Protein AF-A0A7K4EVJ8-F1 (afdb_monomer_lite)

Secondary structure (DSSP, 8-state):
------HHHHHHHHHHHHHHH-SPPPHHHHHHHHT---HHHHHHHHHHH-

Radius of gyration: 9.71 Å; chains: 1; bounding box: 20×20×23 Å

pLDDT: mean 88.04, std 8.68, range [55.66, 94.31]

Structure (mmCIF, N/CA/C/O backbone):
data_AF-A0A7K4EVJ8-F1
#
_entry.id   AF-A0A7K4EVJ8-F1
#
loop_
_atom_site.group_PDB
_atom_site.id
_atom_site.type_symbol
_atom_site.label_atom_id
_atom_site.label_alt_id
_atom_site.label_comp_id
_atom_site.label_asym_id
_atom_site.label_entity_id
_atom_site.label_seq_id
_atom_site.pdbx_PDB_ins_code
_atom_site.Cartn_x
_atom_site.Cartn_y
_atom_site.Cartn_z
_atom_site.occupancy
_atom_site.B_iso_or_equiv
_atom_site.auth_seq_id
_atom_site.auth_comp_id
_atom_site.auth_asym_id
_atom_site.auth_atom_id
_atom_site.pdbx_PDB_model_num
ATOM 1 N N . MET A 1 1 ? 8.653 -9.813 7.093 1.00 55.66 1 MET A N 1
ATOM 2 C CA . MET A 1 1 ? 9.261 -8.576 6.556 1.00 55.66 1 MET A CA 1
ATOM 3 C C . MET A 1 1 ? 9.458 -7.652 7.740 1.00 55.66 1 MET A C 1
ATOM 5 O O . MET A 1 1 ? 8.586 -7.643 8.595 1.00 55.66 1 MET A O 1
ATOM 9 N N . ALA A 1 2 ? 10.604 -6.983 7.863 1.00 62.09 2 ALA A N 1
ATOM 10 C CA . ALA A 1 2 ? 10.780 -5.985 8.917 1.00 62.09 2 ALA A CA 1
ATOM 11 C C . ALA A 1 2 ? 9.792 -4.830 8.688 1.00 62.09 2 ALA A C 1
ATOM 13 O O . ALA A 1 2 ? 9.501 -4.500 7.537 1.00 62.09 2 ALA A O 1
ATOM 14 N N . LYS A 1 3 ? 9.267 -4.258 9.774 1.00 69.62 3 LYS A N 1
ATOM 15 C CA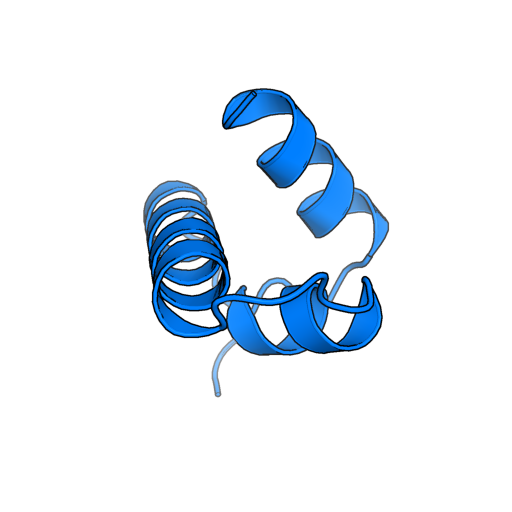 . LYS A 1 3 ? 8.410 -3.070 9.743 1.00 69.62 3 LYS A CA 1
ATOM 16 C C . LYS A 1 3 ? 9.105 -1.969 8.942 1.00 69.62 3 LYS A C 1
ATOM 18 O O . LYS A 1 3 ? 10.247 -1.623 9.241 1.00 69.62 3 LYS A O 1
ATOM 23 N N . ILE A 1 4 ? 8.420 -1.428 7.940 1.00 75.38 4 ILE A N 1
ATOM 24 C CA . ILE A 1 4 ? 8.967 -0.342 7.126 1.00 75.38 4 ILE A CA 1
ATOM 25 C C . ILE A 1 4 ? 8.767 0.963 7.882 1.00 75.38 4 ILE A C 1
ATOM 27 O O . ILE A 1 4 ? 7.640 1.384 8.159 1.00 75.38 4 ILE A O 1
ATOM 31 N N . GLU A 1 5 ? 9.881 1.582 8.258 1.00 77.50 5 GLU A N 1
ATOM 32 C CA . GLU A 1 5 ? 9.875 2.882 8.931 1.00 77.50 5 GLU A CA 1
ATOM 33 C C . GLU A 1 5 ? 10.068 4.042 7.950 1.00 77.50 5 GLU A C 1
ATOM 35 O O . GLU A 1 5 ? 9.600 5.144 8.236 1.00 77.50 5 GLU A O 1
ATOM 40 N N . ASP A 1 6 ? 10.655 3.779 6.775 1.00 87.88 6 ASP A N 1
ATOM 41 C CA . ASP A 1 6 ? 10.780 4.758 5.697 1.00 87.88 6 ASP A CA 1
ATOM 42 C C . ASP A 1 6 ? 9.428 4.974 5.001 1.00 87.88 6 ASP A C 1
ATOM 44 O O . ASP A 1 6 ? 8.890 4.103 4.311 1.00 87.88 6 ASP A O 1
ATOM 48 N N . LEU A 1 7 ? 8.870 6.166 5.199 1.00 87.56 7 LEU A N 1
ATOM 49 C CA . LEU A 1 7 ? 7.589 6.552 4.619 1.00 87.56 7 LEU A CA 1
ATOM 50 C C . LEU A 1 7 ? 7.646 6.623 3.091 1.00 87.56 7 LEU A C 1
ATOM 52 O O . LEU A 1 7 ? 6.660 6.276 2.451 1.00 87.56 7 LEU A O 1
ATOM 56 N N . ASN A 1 8 ? 8.781 7.004 2.502 1.00 90.62 8 ASN A N 1
ATOM 57 C CA . ASN A 1 8 ? 8.922 7.090 1.049 1.00 90.62 8 ASN A CA 1
ATOM 58 C C . ASN A 1 8 ? 8.898 5.698 0.418 1.00 90.62 8 ASN A C 1
ATOM 60 O O . ASN A 1 8 ? 8.261 5.491 -0.615 1.00 90.62 8 ASN A O 1
ATOM 64 N N . GLU A 1 9 ? 9.546 4.724 1.061 1.00 92.00 9 GLU A N 1
ATOM 65 C CA . GLU A 1 9 ? 9.503 3.333 0.613 1.00 92.00 9 GLU A CA 1
ATOM 66 C C . GLU A 1 9 ? 8.080 2.7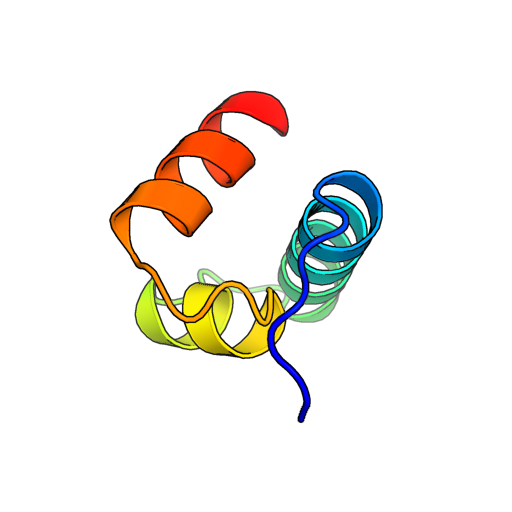66 0.710 1.00 92.00 9 GLU A C 1
ATOM 68 O O . GLU A 1 9 ? 7.601 2.113 -0.221 1.00 92.00 9 GLU A O 1
ATOM 73 N N . ALA A 1 10 ? 7.384 3.037 1.817 1.00 92.25 10 ALA A N 1
ATOM 74 C CA . ALA A 1 10 ? 5.999 2.616 1.991 1.00 92.25 10 ALA A CA 1
ATOM 75 C C . ALA A 1 10 ? 5.084 3.218 0.909 1.00 92.25 10 ALA A C 1
ATOM 77 O O . ALA A 1 10 ? 4.288 2.488 0.317 1.00 92.25 10 ALA A O 1
ATOM 78 N N . THR A 1 11 ? 5.236 4.510 0.604 1.00 92.69 11 THR A N 1
ATOM 79 C CA . THR A 1 11 ? 4.509 5.203 -0.471 1.00 92.69 11 THR A CA 1
ATOM 80 C C . THR A 1 11 ? 4.782 4.567 -1.832 1.00 92.69 11 THR A C 1
ATOM 82 O O . THR A 1 11 ? 3.839 4.148 -2.499 1.00 92.69 11 THR A O 1
ATOM 85 N N . ALA A 1 12 ? 6.050 4.381 -2.208 1.00 93.44 12 ALA A N 1
ATOM 86 C CA . ALA A 1 12 ? 6.415 3.785 -3.494 1.00 93.44 12 ALA A CA 1
ATOM 87 C C . ALA A 1 12 ? 5.854 2.360 -3.664 1.00 93.44 12 ALA A C 1
ATOM 89 O O . ALA A 1 12 ? 5.430 1.967 -4.752 1.00 93.44 12 ALA A O 1
ATOM 90 N N . ARG A 1 13 ? 5.802 1.571 -2.582 1.00 93.31 13 ARG A N 1
ATOM 91 C CA . ARG A 1 13 ? 5.188 0.233 -2.587 1.00 93.31 13 ARG A CA 1
ATOM 92 C C . ARG A 1 13 ? 3.673 0.285 -2.759 1.00 93.31 13 ARG A C 1
ATOM 94 O O . ARG A 1 13 ? 3.125 -0.558 -3.470 1.00 93.31 13 ARG A O 1
ATOM 101 N N . ILE A 1 14 ? 3.002 1.244 -2.118 1.00 93.31 14 ILE A N 1
ATOM 102 C CA . ILE A 1 14 ? 1.561 1.468 -2.295 1.00 93.31 14 ILE A CA 1
ATOM 103 C C . ILE A 1 14 ? 1.274 1.832 -3.753 1.00 93.31 14 ILE A C 1
ATOM 105 O O . ILE A 1 14 ? 0.418 1.202 -4.370 1.00 93.31 14 ILE A O 1
ATOM 109 N N . GLU A 1 15 ? 2.015 2.781 -4.325 1.00 92.88 15 GLU A N 1
ATOM 110 C CA . GLU A 1 15 ? 1.866 3.184 -5.726 1.00 92.88 15 GLU A CA 1
ATOM 111 C C . GLU A 1 15 ? 2.089 2.002 -6.670 1.00 92.88 15 GLU A C 1
ATOM 113 O O . GLU A 1 15 ? 1.229 1.702 -7.497 1.00 92.88 15 GLU A O 1
ATOM 118 N N . ALA A 1 16 ? 3.188 1.264 -6.501 1.00 93.94 16 ALA A N 1
ATOM 119 C CA . ALA A 1 16 ? 3.475 0.083 -7.307 1.00 93.94 16 ALA A CA 1
ATOM 120 C C . ALA A 1 16 ? 2.346 -0.958 -7.227 1.00 93.94 16 ALA A C 1
ATOM 122 O O . ALA A 1 16 ? 1.962 -1.530 -8.250 1.00 93.94 16 ALA A O 1
ATOM 123 N N . ALA A 1 17 ? 1.779 -1.185 -6.037 1.00 93.62 17 ALA A N 1
ATOM 124 C CA . ALA A 1 17 ? 0.661 -2.103 -5.849 1.00 93.62 17 ALA A CA 1
ATOM 125 C C . ALA A 1 17 ? -0.620 -1.611 -6.540 1.00 93.62 17 ALA A C 1
ATOM 127 O O . ALA A 1 17 ? -1.286 -2.404 -7.204 1.00 93.62 17 ALA A O 1
ATOM 128 N N . LEU A 1 18 ? -0.947 -0.321 -6.430 1.00 92.44 18 LEU A N 1
ATOM 129 C CA . LEU A 1 18 ? -2.121 0.280 -7.069 1.0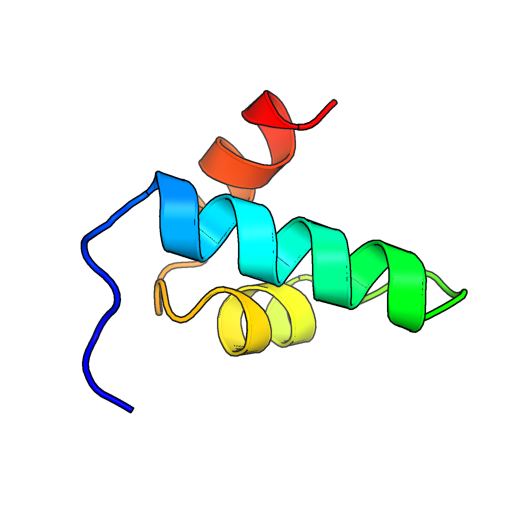0 92.44 18 LEU A CA 1
ATOM 130 C C . LEU A 1 18 ? -2.013 0.247 -8.598 1.00 92.44 18 LEU A C 1
ATOM 132 O O . LEU A 1 18 ? -2.942 -0.214 -9.263 1.00 92.44 18 LEU A O 1
ATOM 136 N N . TYR A 1 19 ? -0.869 0.661 -9.148 1.00 92.06 19 TYR A N 1
ATOM 137 C CA . TYR A 1 19 ? -0.614 0.627 -10.589 1.00 92.06 19 TYR A CA 1
ATOM 138 C C . TYR A 1 19 ? -0.634 -0.801 -11.142 1.00 92.06 19 TYR A C 1
ATOM 140 O O . TYR A 1 19 ? -1.192 -1.038 -12.211 1.00 92.06 19 TYR A O 1
ATOM 148 N N . SER A 1 20 ? -0.074 -1.765 -10.406 1.00 93.25 20 SER A N 1
ATOM 149 C CA . SER A 1 20 ? -0.010 -3.163 -10.856 1.00 93.25 20 SER A CA 1
ATOM 150 C C . SER A 1 20 ? -1.338 -3.905 -10.720 1.00 93.25 20 SER A C 1
ATOM 152 O O . SER A 1 20 ? -1.587 -4.857 -11.456 1.00 93.25 20 SER A O 1
ATOM 154 N N . ALA A 1 21 ? -2.193 -3.516 -9.771 1.00 94.19 21 ALA A N 1
ATOM 155 C CA . ALA A 1 21 ? -3.431 -4.239 -9.503 1.00 94.19 21 ALA A CA 1
ATOM 156 C C . ALA A 1 21 ? -4.440 -4.139 -10.653 1.00 94.19 21 ALA A C 1
ATOM 158 O O . ALA A 1 21 ? -5.194 -5.089 -10.872 1.00 94.19 21 ALA A O 1
ATOM 159 N N . GLY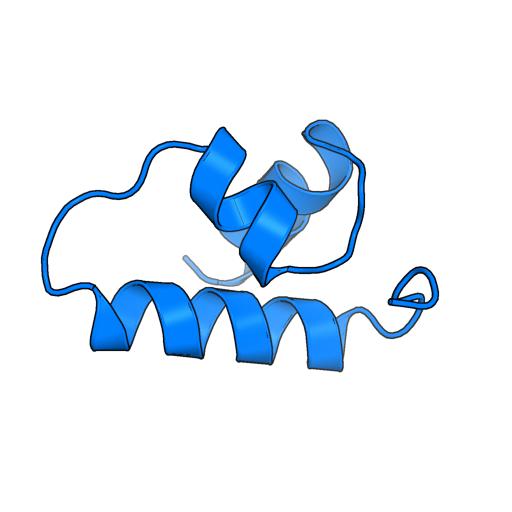 A 1 22 ? -4.503 -2.995 -11.347 1.00 90.88 22 GLY A N 1
ATOM 160 C CA . GLY A 1 22 ? -5.472 -2.754 -12.428 1.00 90.88 22 GLY A CA 1
ATOM 161 C C . GLY A 1 22 ? -6.942 -2.882 -11.996 1.00 90.88 22 GLY A C 1
ATOM 162 O O . GLY A 1 22 ? -7.833 -2.992 -12.834 1.00 90.88 22 GLY A O 1
ATOM 163 N N . ARG A 1 23 ? -7.200 -2.914 -10.684 1.00 92.56 23 ARG A N 1
ATOM 164 C CA . ARG A 1 23 ? -8.512 -3.063 -10.051 1.00 92.56 23 ARG A CA 1
ATOM 165 C C . ARG A 1 23 ? -8.492 -2.407 -8.669 1.00 92.56 23 ARG A C 1
ATOM 167 O O . ARG A 1 23 ? -7.416 -2.301 -8.077 1.00 92.56 23 ARG A O 1
ATOM 174 N N . PRO A 1 24 ? -9.654 -2.039 -8.107 1.00 93.56 24 PRO A N 1
ATOM 175 C CA . PRO A 1 24 ? -9.728 -1.574 -6.727 1.00 93.56 24 PRO A CA 1
ATOM 176 C C . PRO A 1 24 ? -9.157 -2.610 -5.747 1.00 93.56 24 PRO A C 1
ATOM 178 O O . PRO A 1 24 ? -9.513 -3.791 -5.805 1.00 93.56 24 PRO A O 1
ATOM 181 N N . LEU A 1 25 ? -8.280 -2.165 -4.846 1.00 92.94 25 LEU A N 1
ATOM 182 C CA . LEU A 1 25 ? -7.717 -2.982 -3.770 1.00 92.94 25 LEU A CA 1
ATOM 183 C C . LEU A 1 25 ? -8.461 -2.734 -2.460 1.00 92.94 25 LEU A C 1
ATOM 185 O O . LEU A 1 25 ? -8.913 -1.621 -2.184 1.00 92.94 25 LEU A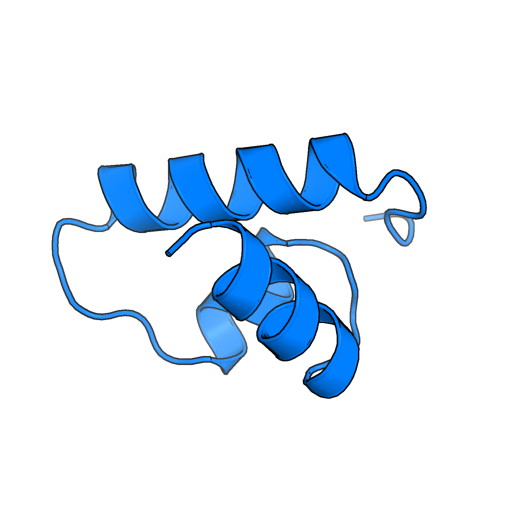 O 1
ATOM 189 N N . ARG A 1 26 ? -8.558 -3.771 -1.622 1.00 94.31 26 ARG A N 1
ATOM 190 C CA . ARG A 1 26 ? -9.028 -3.597 -0.247 1.00 94.31 26 ARG A CA 1
ATOM 191 C C . ARG A 1 26 ? -7.936 -2.935 0.573 1.00 94.31 26 ARG A C 1
ATOM 193 O O . ARG A 1 26 ? -6.750 -3.148 0.336 1.00 94.31 26 ARG A O 1
ATOM 200 N N . ILE A 1 27 ? -8.336 -2.193 1.600 1.00 91.19 27 ILE A N 1
ATOM 201 C CA . ILE A 1 27 ? -7.374 -1.546 2.497 1.00 91.19 27 ILE A CA 1
ATOM 202 C C . ILE A 1 27 ? -6.420 -2.558 3.149 1.00 91.19 27 ILE A C 1
ATOM 204 O O . ILE A 1 27 ? -5.253 -2.249 3.341 1.00 91.19 27 ILE A O 1
ATOM 208 N N . GLU A 1 28 ? -6.879 -3.779 3.432 1.00 92.06 28 GLU A N 1
ATOM 209 C CA . GLU A 1 28 ? -6.053 -4.865 3.981 1.00 92.06 28 GLU A CA 1
ATOM 210 C C . GLU A 1 28 ? -4.896 -5.251 3.047 1.00 92.06 28 GLU A C 1
ATOM 212 O O . GLU A 1 28 ? -3.762 -5.428 3.497 1.00 92.06 28 GLU A O 1
ATOM 217 N N . ASP A 1 29 ? -5.171 -5.332 1.741 1.00 93.38 29 ASP A N 1
ATOM 218 C CA . ASP A 1 29 ? -4.168 -5.648 0.724 1.00 93.38 29 ASP A CA 1
ATOM 219 C C . ASP A 1 29 ? -3.122 -4.530 0.634 1.00 93.38 29 ASP A C 1
ATOM 221 O O . ASP A 1 29 ? -1.925 -4.803 0.529 1.00 93.38 29 ASP A O 1
ATOM 225 N N . ILE A 1 30 ? -3.562 -3.272 0.749 1.00 92.81 30 ILE A N 1
ATOM 226 C CA . ILE A 1 30 ? -2.682 -2.096 0.727 1.00 92.81 30 ILE A CA 1
ATOM 227 C C . ILE A 1 30 ? -1.831 -2.031 1.999 1.00 92.81 30 ILE A C 1
ATOM 229 O O . ILE A 1 30 ? -0.629 -1.793 1.916 1.00 92.81 30 ILE A O 1
ATOM 233 N N . VAL A 1 31 ? -2.404 -2.312 3.174 1.00 92.62 31 VAL A N 1
ATOM 234 C CA . VAL A 1 31 ? -1.649 -2.401 4.437 1.00 92.62 31 VAL A CA 1
ATOM 235 C C . VAL A 1 31 ? -0.539 -3.442 4.303 1.00 92.62 31 VAL A C 1
ATOM 237 O O . VAL A 1 31 ? 0.610 -3.162 4.651 1.00 92.62 31 VAL A O 1
ATOM 240 N N . ARG A 1 32 ? -0.847 -4.609 3.724 1.00 91.38 32 ARG A N 1
ATOM 241 C CA . ARG A 1 32 ? 0.140 -5.669 3.493 1.00 91.38 32 ARG A CA 1
ATOM 242 C C . ARG A 1 32 ? 1.213 -5.263 2.483 1.00 91.38 32 ARG A C 1
ATOM 244 O O . ARG A 1 32 ? 2.383 -5.558 2.707 1.00 91.38 32 ARG A O 1
ATOM 251 N N . ALA A 1 33 ? 0.835 -4.591 1.398 1.00 91.31 33 ALA A N 1
ATOM 252 C CA . ALA A 1 33 ? 1.772 -4.118 0.379 1.00 91.31 33 ALA A CA 1
ATOM 253 C C . ALA A 1 33 ? 2.693 -2.999 0.899 1.00 91.31 33 ALA A C 1
ATOM 255 O O . ALA A 1 33 ? 3.890 -3.003 0.615 1.00 91.31 33 ALA A O 1
ATOM 256 N N . SER A 1 34 ? 2.150 -2.081 1.705 1.00 89.81 34 SER A N 1
ATOM 257 C CA . SER A 1 34 ? 2.871 -0.932 2.266 1.00 89.81 34 SER A CA 1
ATOM 258 C C . SER A 1 34 ? 3.931 -1.315 3.302 1.00 89.81 34 SER A C 1
ATOM 260 O O . SER A 1 34 ? 4.866 -0.556 3.521 1.00 89.81 34 SER A O 1
ATOM 262 N N . GLY A 1 35 ? 3.779 -2.462 3.978 1.00 89.56 35 GLY A N 1
ATOM 263 C CA . GLY A 1 35 ? 4.667 -2.881 5.070 1.00 89.56 35 GLY A CA 1
ATOM 264 C C . GLY A 1 35 ? 4.582 -2.015 6.337 1.00 89.56 35 GLY A C 1
ATOM 265 O O . GLY A 1 35 ? 5.431 -2.145 7.218 1.00 89.56 35 GLY A O 1
ATOM 266 N N . THR A 1 36 ? 3.574 -1.139 6.445 1.00 83.69 36 THR A N 1
ATOM 267 C CA . THR A 1 36 ? 3.402 -0.227 7.591 1.00 83.69 36 THR A CA 1
ATOM 268 C C . THR A 1 36 ? 2.715 -0.873 8.795 1.00 83.69 36 THR A C 1
ATOM 270 O O . THR A 1 36 ? 2.703 -0.272 9.869 1.00 83.69 36 THR A O 1
ATOM 273 N N . GLU A 1 37 ? 2.118 -2.061 8.615 1.00 83.19 37 GLU A N 1
ATOM 274 C CA . GLU A 1 37 ? 1.391 -2.861 9.625 1.00 83.19 37 GLU A CA 1
ATOM 275 C C . GLU A 1 37 ? 0.272 -2.106 10.381 1.00 83.19 37 GLU A C 1
ATOM 277 O O . GLU A 1 37 ? -0.358 -2.645 11.288 1.00 83.19 37 GLU A O 1
ATOM 282 N N . SER A 1 38 ? -0.026 -0.867 9.981 1.00 87.50 38 SER A N 1
ATOM 283 C CA . SER A 1 38 ? -0.991 0.026 10.611 1.00 87.50 38 SER A CA 1
ATOM 284 C C . SER A 1 38 ? -1.940 0.580 9.562 1.00 87.50 38 SER A C 1
ATOM 286 O O . SER A 1 38 ? -1.541 1.285 8.630 1.00 87.50 38 SER A O 1
ATOM 288 N N . ARG A 1 39 ? -3.231 0.295 9.752 1.00 90.25 39 ARG A N 1
ATOM 289 C CA . ARG A 1 39 ? -4.302 0.775 8.873 1.00 90.25 39 ARG A CA 1
ATOM 290 C C . ARG A 1 39 ? -4.377 2.298 8.844 1.00 90.25 39 ARG A C 1
ATOM 292 O O . ARG A 1 39 ? -4.512 2.867 7.768 1.00 90.25 39 ARG A O 1
ATOM 299 N N . THR A 1 40 ? -4.259 2.947 10.001 1.00 91.75 40 THR A N 1
ATOM 300 C CA . THR A 1 40 ? -4.295 4.413 10.108 1.00 91.75 40 THR A CA 1
ATOM 301 C C . THR A 1 40 ? -3.150 5.039 9.325 1.00 91.75 40 THR A C 1
ATOM 303 O O . THR A 1 40 ? -3.385 5.898 8.485 1.00 91.75 40 THR A O 1
ATOM 306 N N . LYS A 1 41 ? -1.928 4.528 9.513 1.00 89.31 41 LYS A N 1
ATOM 307 C CA . LYS A 1 41 ? -0.737 5.035 8.824 1.00 89.31 41 LYS A CA 1
ATOM 308 C C . LYS A 1 41 ? -0.811 4.813 7.310 1.00 89.31 41 LYS A C 1
ATOM 310 O O . LYS A 1 41 ? -0.444 5.687 6.537 1.00 89.31 41 LYS A O 1
ATOM 315 N N . THR A 1 42 ? -1.339 3.665 6.881 1.00 90.94 42 THR A N 1
ATOM 316 C CA . THR A 1 42 ? -1.589 3.390 5.455 1.00 90.94 42 THR A CA 1
ATOM 317 C C . THR A 1 42 ? -2.584 4.387 4.854 1.00 90.94 42 THR A C 1
ATOM 319 O O . THR A 1 42 ? -2.374 4.855 3.741 1.00 90.94 42 THR A O 1
ATOM 322 N N . LEU A 1 43 ? -3.657 4.727 5.578 1.00 91.75 43 LEU A N 1
ATOM 323 C CA . LEU A 1 43 ? -4.647 5.709 5.124 1.00 91.75 43 LEU A CA 1
ATOM 324 C C . LEU A 1 43 ? -4.063 7.124 5.033 1.00 91.75 43 LEU A C 1
ATOM 326 O O . LEU A 1 43 ? -4.350 7.831 4.074 1.00 91.75 43 LEU A O 1
ATOM 330 N N . GLU A 1 44 ? -3.224 7.523 5.989 1.00 91.88 44 GLU A N 1
ATOM 331 C CA . GLU A 1 44 ? -2.512 8.807 5.931 1.00 91.88 44 GLU A CA 1
ATOM 332 C C . GLU A 1 44 ? -1.592 8.892 4.710 1.00 91.88 44 GLU A C 1
ATOM 334 O O . GLU A 1 44 ? -1.614 9.895 4.001 1.00 91.88 44 GLU A O 1
ATOM 339 N N . LEU A 1 45 ? -0.840 7.825 4.417 1.00 91.06 45 LEU A N 1
ATOM 340 C CA . LEU A 1 45 ? 0.009 7.764 3.224 1.00 91.06 45 LEU A CA 1
ATOM 341 C C . LEU A 1 45 ? -0.816 7.793 1.933 1.00 91.06 45 LEU A C 1
ATOM 343 O O . LEU A 1 45 ? -0.463 8.514 1.006 1.00 91.06 45 LEU A O 1
ATOM 347 N N . LEU A 1 46 ? -1.942 7.077 1.875 1.00 89.88 46 LEU A N 1
ATOM 348 C CA . LEU A 1 46 ? -2.860 7.131 0.732 1.00 89.88 46 LEU A CA 1
ATOM 349 C C . LEU A 1 46 ? -3.365 8.554 0.460 1.00 89.88 46 LEU A C 1
ATOM 351 O O . LEU A 1 46 ? -3.388 8.970 -0.692 1.00 89.88 46 LE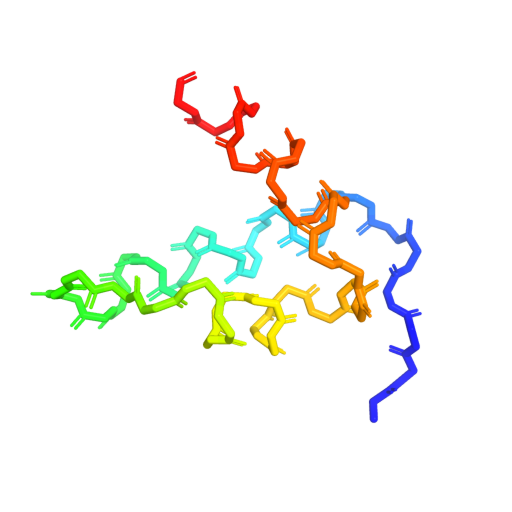U A O 1
ATOM 355 N N . ASN A 1 47 ? -3.699 9.315 1.505 1.00 88.69 47 ASN A N 1
ATOM 356 C CA . ASN A 1 47 ? -4.111 10.716 1.370 1.00 88.69 47 ASN A CA 1
ATOM 357 C C . ASN A 1 47 ? -2.986 11.642 0.878 1.00 88.69 47 ASN A C 1
ATOM 359 O O . ASN A 1 47 ? -3.270 12.768 0.495 1.00 88.69 47 ASN A O 1
ATOM 363 N N . SER A 1 48 ? -1.724 11.206 0.927 1.00 85.56 48 SER A N 1
ATOM 364 C CA . SER A 1 48 ? -0.581 11.972 0.411 1.00 85.56 48 SER A CA 1
ATOM 365 C C . SER A 1 48 ? -0.240 11.665 -1.052 1.00 85.56 48 SER A C 1
ATOM 367 O O . SER A 1 48 ? 0.540 12.395 -1.655 1.00 85.56 48 SER A O 1
ATOM 369 N N . ILE A 1 49 ? -0.807 10.586 -1.607 1.00 80.06 49 ILE A N 1
ATOM 370 C CA . ILE A 1 49 ? -0.609 10.149 -3.001 1.00 80.06 49 ILE A CA 1
ATOM 371 C C . ILE A 1 49 ? -1.654 10.788 -3.937 1.00 80.06 49 ILE A C 1
ATOM 373 O O . ILE A 1 49 ? -1.413 10.897 -5.138 1.00 80.06 49 ILE A O 1
ATOM 377 N N . ILE A 1 50 ? -2.814 11.186 -3.397 1.00 62.28 50 ILE A N 1
ATOM 378 C CA . ILE A 1 50 ? -3.976 11.710 -4.139 1.00 62.28 50 ILE A CA 1
ATOM 379 C C . ILE A 1 50 ? -4.091 13.223 -3.959 1.00 62.28 50 ILE A C 1
ATOM 381 O O . ILE A 1 50 ? -3.986 13.679 -2.800 1.00 62.28 50 ILE A O 1
#

Sequence (50 aa):
MAKIEDLNEATARIEAALYSAGRPLRIEDIVRASGTESRTKTLELLNSII

Foldseek 3Di:
DPQDPDLVQLLVQLVVCVVVVVDDDDLVVSCVSSSNVDSVSSVVSVVVVD